Protein AF-A0A9X3J1U0-F1 (afdb_monomer_lite)

Foldseek 3Di:
DVVVVPVPPPDDLCVCVVVVVVQKHKDKDFPLVVCVVVVNHPDDDDDSPDPPDDGDIDMDIGHD

pLDDT: mean 85.68, std 10.09, range [59.62, 97.5]

Secondary structure (DSSP, 8-state):
-GGGT-------S-HHHHHHTTT-EEEEE-HHHHHHHTT---SPPPPTT-TT-----EEEEE--

Organism: NCBI:txid889268

Radius of gyration: 14.04 Å; chains: 1; bounding box: 34×30×34 Å

Structure (mmCIF, N/CA/C/O backbone):
data_AF-A0A9X3J1U0-F1
#
_entry.id   AF-A0A9X3J1U0-F1
#
loop_
_atom_site.group_PDB
_atom_site.id
_atom_site.type_symbol
_atom_site.label_atom_id
_atom_site.label_alt_id
_atom_site.label_comp_id
_atom_site.label_asym_id
_atom_site.label_entity_id
_atom_site.label_seq_id
_atom_site.pdbx_PDB_ins_code
_atom_site.Cartn_x
_atom_site.Cartn_y
_atom_site.Cartn_z
_atom_site.occupancy
_atom_site.B_iso_or_equiv
_atom_site.auth_seq_id
_atom_site.auth_comp_id
_atom_site.auth_asym_id
_atom_site.auth_atom_id
_atom_site.pdbx_PDB_model_num
ATOM 1 N N . MET A 1 1 ? -2.707 -16.820 -17.278 1.00 60.94 1 MET A N 1
ATOM 2 C CA . MET A 1 1 ? -2.541 -16.411 -15.861 1.00 60.94 1 MET A CA 1
ATOM 3 C C . MET A 1 1 ? -3.380 -17.250 -14.902 1.00 60.94 1 MET A C 1
ATOM 5 O O . MET A 1 1 ? -2.782 -17.973 -14.126 1.00 60.94 1 MET A O 1
ATOM 9 N N . ARG A 1 2 ? -4.721 -17.255 -14.971 1.00 59.62 2 ARG A N 1
ATOM 10 C CA . ARG A 1 2 ? -5.565 -18.114 -14.103 1.00 59.62 2 ARG A CA 1
ATOM 11 C C . ARG A 1 2 ? -5.255 -19.616 -14.237 1.00 59.62 2 ARG A C 1
ATOM 13 O O . ARG A 1 2 ? -5.196 -20.322 -13.241 1.00 59.62 2 ARG A O 1
ATOM 20 N N . GLU A 1 3 ? -4.985 -20.071 -15.459 1.00 74.69 3 GLU A N 1
ATOM 21 C CA . GLU A 1 3 ? -4.580 -21.454 -15.770 1.00 74.69 3 GLU A CA 1
ATOM 22 C C . GLU A 1 3 ? -3.154 -21.797 -15.316 1.00 74.69 3 GLU A C 1
ATOM 24 O O . GLU A 1 3 ? -2.834 -22.964 -15.139 1.00 74.69 3 GLU A O 1
ATOM 29 N N . LEU A 1 4 ? -2.315 -20.791 -15.038 1.00 78.56 4 LEU A N 1
ATOM 30 C CA . LEU A 1 4 ? -0.985 -20.981 -14.441 1.00 78.56 4 LEU A CA 1
ATOM 31 C C . LEU A 1 4 ? -1.071 -21.172 -12.912 1.00 78.56 4 LEU A C 1
ATOM 33 O O . LEU A 1 4 ? -0.092 -20.950 -12.208 1.00 78.56 4 LEU A O 1
ATOM 37 N N . GLY A 1 5 ? -2.258 -21.495 -12.379 1.00 75.38 5 GLY A N 1
ATOM 38 C CA . GLY A 1 5 ? -2.514 -21.607 -10.938 1.00 75.38 5 GLY A CA 1
ATOM 39 C C . GLY A 1 5 ? -2.420 -20.277 -10.192 1.00 75.38 5 GLY A C 1
ATOM 40 O O . GLY A 1 5 ? -2.295 -20.251 -8.975 1.00 75.38 5 GLY A O 1
ATOM 41 N N . ALA A 1 6 ? -2.451 -19.169 -10.924 1.00 68.44 6 ALA A N 1
ATOM 42 C CA . ALA A 1 6 ? -2.135 -17.846 -10.432 1.00 68.44 6 ALA A CA 1
ATOM 43 C C . ALA A 1 6 ? -3.474 -17.128 -10.124 1.00 68.44 6 ALA A C 1
ATOM 45 O O . ALA A 1 6 ? -4.130 -16.645 -11.055 1.00 68.44 6 ALA A O 1
ATOM 46 N N . PRO A 1 7 ? -3.932 -17.057 -8.853 1.00 64.81 7 PRO A N 1
ATOM 47 C CA . PRO A 1 7 ? -5.304 -16.684 -8.497 1.00 64.81 7 PRO A CA 1
ATOM 48 C C . PRO A 1 7 ? -5.534 -15.167 -8.458 1.00 64.81 7 PRO A C 1
ATOM 50 O O . PRO A 1 7 ? -6.485 -14.741 -7.813 1.00 64.81 7 PRO A O 1
ATOM 53 N N . TRP A 1 8 ? -4.669 -14.370 -9.104 1.00 62.47 8 TRP A N 1
ATOM 54 C CA . TRP A 1 8 ? -4.526 -12.906 -9.014 1.00 62.47 8 TRP A CA 1
ATOM 55 C C . TRP A 1 8 ? -5.786 -12.142 -9.438 1.00 62.47 8 TRP A C 1
ATOM 57 O O . TRP A 1 8 ? -5.816 -11.425 -10.437 1.00 62.47 8 TRP A O 1
ATOM 67 N N . ARG A 1 9 ? -6.857 -12.289 -8.666 1.00 66.00 9 ARG A N 1
ATOM 68 C CA . ARG A 1 9 ? -7.992 -11.395 -8.689 1.00 66.00 9 ARG A CA 1
ATOM 69 C C . ARG A 1 9 ? -7.533 -10.163 -7.938 1.00 66.00 9 ARG A C 1
ATOM 71 O O . ARG A 1 9 ? -7.386 -10.188 -6.719 1.00 66.00 9 ARG A O 1
ATOM 78 N N . PHE A 1 10 ? -7.223 -9.124 -8.700 1.00 67.94 10 PHE A N 1
ATOM 79 C CA . PHE A 1 10 ? -6.926 -7.822 -8.136 1.00 67.94 10 PHE A CA 1
ATOM 80 C C . PHE A 1 10 ? -8.099 -7.394 -7.244 1.00 67.94 10 PHE A C 1
ATOM 82 O O . PHE A 1 10 ? -9.255 -7.500 -7.660 1.00 67.94 10 PHE A O 1
ATOM 89 N N . ALA A 1 11 ? -7.804 -7.011 -6.001 1.00 74.19 11 ALA A N 1
ATOM 90 C CA . ALA A 1 11 ? -8.830 -6.751 -4.998 1.00 74.19 11 ALA A CA 1
ATOM 91 C C . ALA A 1 11 ? -9.334 -5.304 -5.065 1.00 74.19 11 ALA A C 1
ATOM 93 O O . ALA A 1 11 ? -10.533 -5.082 -5.207 1.00 74.19 11 ALA A O 1
ATOM 94 N N . THR A 1 12 ? -8.435 -4.323 -4.948 1.00 87.00 12 THR A N 1
ATOM 95 C CA . THR A 1 12 ? -8.789 -2.901 -4.853 1.00 87.00 12 THR A CA 1
ATOM 96 C C . THR A 1 12 ? -7.554 -2.013 -5.033 1.00 87.00 12 THR A C 1
ATOM 98 O O . THR A 1 12 ? -6.459 -2.403 -4.631 1.00 87.00 12 THR A O 1
ATOM 101 N N . ASP A 1 13 ? -7.752 -0.811 -5.578 1.00 87.44 13 ASP A N 1
ATOM 102 C CA . ASP A 1 13 ? -6.776 0.294 -5.551 1.00 87.44 13 ASP A CA 1
ATOM 103 C C . ASP A 1 13 ? -6.857 1.122 -4.252 1.00 87.44 13 ASP A C 1
ATOM 105 O O . ASP A 1 13 ? -6.010 1.966 -3.982 1.00 87.44 13 ASP A O 1
ATOM 109 N N . GLU A 1 14 ? -7.874 0.869 -3.425 1.00 90.12 14 GLU A N 1
ATOM 110 C CA . GLU A 1 14 ? -8.192 1.632 -2.213 1.00 90.12 14 GLU A CA 1
ATOM 111 C C . GLU A 1 14 ? -8.238 0.708 -0.977 1.00 90.12 14 GLU A C 1
ATOM 113 O O . GLU A 1 14 ? -9.308 0.514 -0.384 1.00 90.12 14 GLU A O 1
ATOM 118 N N . PRO A 1 15 ? -7.119 0.060 -0.591 1.00 92.12 15 PRO A N 1
ATOM 119 C CA . PRO A 1 15 ? -7.109 -0.920 0.497 1.00 92.12 15 PRO A CA 1
ATOM 120 C C . PRO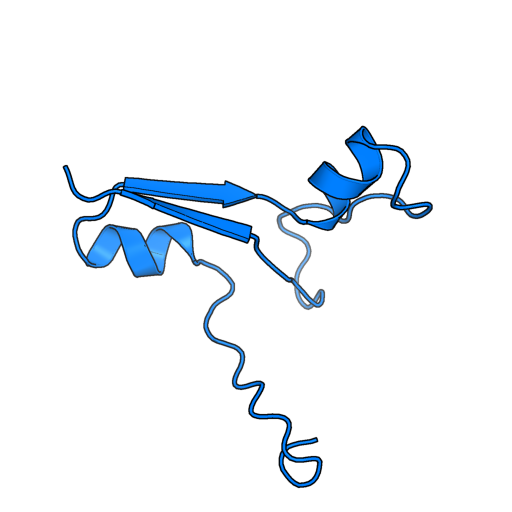 A 1 15 ? -7.474 -0.309 1.854 1.00 92.12 15 PRO A C 1
ATOM 122 O O . PRO A 1 15 ? -8.251 -0.912 2.591 1.00 92.12 15 PRO A O 1
ATOM 125 N N . ALA A 1 16 ? -7.001 0.907 2.158 1.00 93.56 16 ALA A N 1
ATOM 126 C CA . ALA A 1 16 ? -7.344 1.603 3.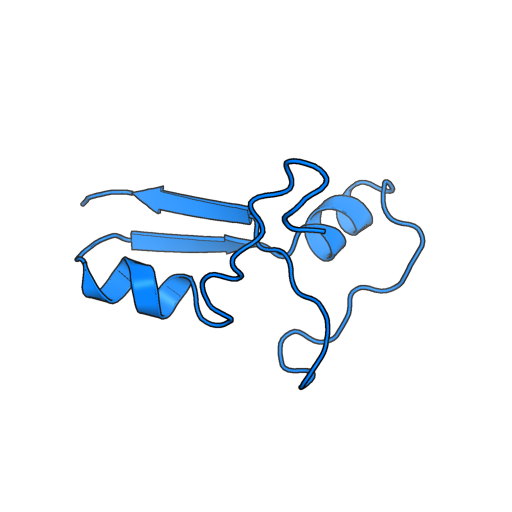401 1.00 93.56 16 ALA A CA 1
ATOM 127 C C . ALA A 1 16 ? -8.856 1.836 3.524 1.00 93.56 16 ALA A C 1
ATOM 129 O O . ALA A 1 16 ? -9.449 1.555 4.564 1.00 93.56 16 ALA A O 1
ATOM 130 N N . ARG A 1 17 ? -9.504 2.286 2.440 1.00 94.25 17 ARG A N 1
ATOM 131 C CA . ARG A 1 17 ? -10.955 2.503 2.415 1.00 94.25 17 ARG A CA 1
ATOM 132 C C . ARG A 1 17 ? -11.721 1.194 2.575 1.00 94.25 17 ARG A C 1
ATOM 134 O O . ARG A 1 17 ? -12.663 1.146 3.359 1.00 94.25 17 ARG A O 1
ATOM 141 N N . LEU A 1 18 ? -11.325 0.151 1.841 1.00 93.31 18 LEU A N 1
ATOM 142 C CA . LEU A 1 18 ? -11.970 -1.162 1.907 1.00 93.31 18 LEU A CA 1
ATOM 143 C C . LEU A 1 18 ? -11.920 -1.735 3.328 1.00 93.31 18 LEU A C 1
ATOM 145 O O . LEU A 1 18 ? -12.928 -2.207 3.837 1.00 93.31 18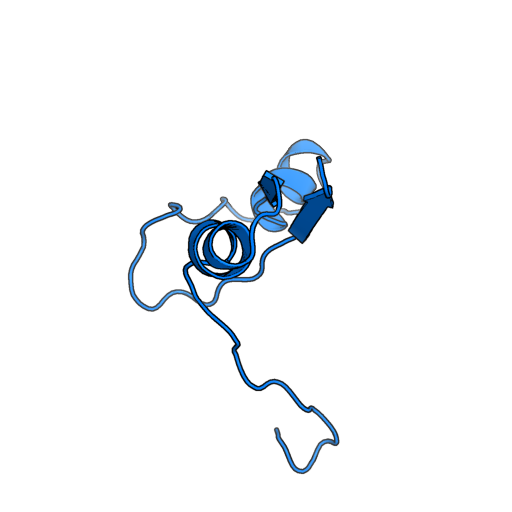 LEU A O 1
ATOM 149 N N . ILE A 1 19 ? -10.758 -1.683 3.975 1.00 94.62 19 ILE A N 1
ATOM 150 C CA . ILE A 1 19 ? -10.550 -2.294 5.291 1.00 94.62 19 ILE A CA 1
ATOM 151 C C . ILE A 1 19 ? -11.174 -1.437 6.399 1.00 94.62 19 ILE A C 1
ATOM 153 O O . ILE A 1 19 ? -11.870 -1.968 7.266 1.00 94.62 19 ILE A O 1
ATOM 157 N N . GLY A 1 20 ? -11.029 -0.111 6.325 1.00 94.94 20 GLY A N 1
ATOM 158 C CA . GLY A 1 20 ? -11.627 0.825 7.280 1.00 94.94 20 GLY A CA 1
ATOM 159 C C . GLY A 1 20 ? -13.157 0.748 7.332 1.00 94.94 20 GLY A C 1
ATOM 160 O O . GLY A 1 20 ? -13.742 0.864 8.407 1.00 94.94 20 GLY A O 1
ATOM 161 N N . GLN A 1 21 ? -13.824 0.441 6.211 1.00 95.88 21 GLN A N 1
ATOM 162 C CA . GLN A 1 21 ? -15.275 0.179 6.179 1.00 95.88 21 GLN A CA 1
ATOM 163 C C . GLN A 1 21 ? -15.709 -0.997 7.066 1.00 95.88 21 GLN A C 1
ATOM 165 O O . GLN A 1 21 ? -16.881 -1.096 7.425 1.00 95.88 21 GLN A O 1
ATOM 170 N N . HIS A 1 22 ? -14.775 -1.867 7.446 1.00 95.12 22 HIS A N 1
ATOM 171 C CA . HIS A 1 22 ? -15.011 -2.994 8.339 1.00 95.12 22 HIS A CA 1
ATOM 172 C C . HIS A 1 22 ? -14.537 -2.741 9.782 1.00 95.12 22 HIS A C 1
ATOM 174 O O . HIS A 1 22 ? -14.519 -3.679 10.579 1.00 95.12 22 HIS A O 1
ATOM 180 N N . GLY A 1 23 ? -14.188 -1.497 10.137 1.00 96.62 23 GLY A N 1
ATOM 181 C CA . GLY A 1 23 ? -13.877 -1.090 11.514 1.00 96.62 2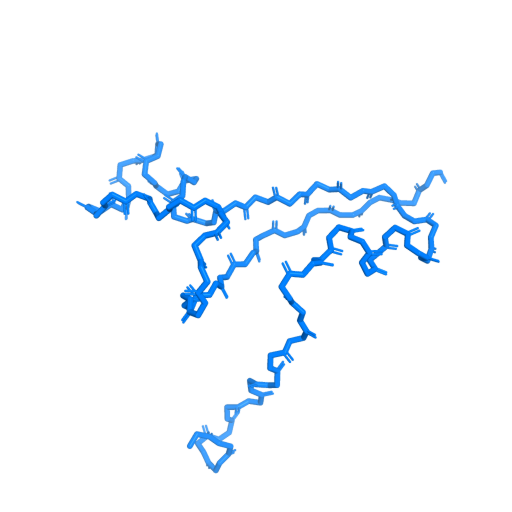3 GLY A CA 1
ATOM 182 C C . GLY A 1 23 ? -12.461 -1.426 11.986 1.00 96.62 23 GLY A C 1
ATOM 183 O O . GLY A 1 23 ? -12.262 -1.659 13.175 1.00 96.62 23 GLY A O 1
ATOM 184 N N . TRP A 1 24 ? -11.502 -1.492 11.064 1.00 97.50 24 TRP A N 1
ATOM 185 C CA . TRP A 1 24 ? -10.088 -1.726 11.360 1.00 97.50 24 TRP A CA 1
ATOM 186 C C . TRP A 1 24 ? -9.271 -0.461 11.108 1.00 97.50 24 TRP A C 1
ATOM 188 O O . TRP A 1 24 ? -9.473 0.222 10.099 1.00 97.50 24 TRP A O 1
ATOM 198 N N . ASP A 1 25 ? -8.290 -0.211 11.967 1.00 96.50 25 ASP A N 1
ATOM 199 C CA . ASP A 1 25 ? -7.250 0.776 11.701 1.00 96.50 25 ASP A CA 1
ATOM 200 C C . ASP A 1 25 ? -6.272 0.192 10.683 1.00 96.50 25 ASP A C 1
ATOM 202 O O . ASP A 1 25 ? -5.877 -0.970 10.789 1.00 96.50 25 ASP A O 1
ATOM 206 N N . THR A 1 26 ? -5.913 0.971 9.659 1.00 95.81 26 THR A N 1
ATOM 207 C CA . THR A 1 26 ? -5.154 0.460 8.506 1.00 95.81 26 THR A CA 1
ATOM 208 C C . THR A 1 26 ? -3.991 1.370 8.140 1.00 95.81 26 THR A C 1
ATOM 210 O O . THR A 1 26 ? -4.169 2.572 7.949 1.00 95.81 26 THR A O 1
ATOM 213 N N . VAL A 1 27 ? -2.815 0.772 7.948 1.00 95.12 27 VAL A N 1
ATOM 214 C CA . VAL A 1 27 ? -1.630 1.412 7.372 1.00 95.12 27 VAL A CA 1
ATOM 215 C C . VAL A 1 27 ? -1.316 0.738 6.040 1.00 95.12 27 VAL A C 1
ATOM 217 O O . VAL A 1 27 ? -1.218 -0.486 5.950 1.00 95.12 27 VAL A O 1
ATOM 220 N N . VAL A 1 28 ? -1.158 1.542 4.989 1.00 93.00 28 VAL A N 1
ATOM 221 C CA . VAL A 1 28 ? -0.850 1.066 3.637 1.00 93.00 28 VAL A CA 1
ATOM 222 C C . VAL A 1 28 ? 0.515 1.595 3.231 1.00 93.00 28 VAL A C 1
ATOM 224 O O . VAL A 1 28 ? 0.759 2.799 3.264 1.00 93.00 28 VAL A O 1
ATOM 227 N N . LEU A 1 29 ? 1.398 0.684 2.835 1.00 92.06 29 LEU A N 1
ATOM 228 C CA . LEU A 1 29 ? 2.751 0.983 2.391 1.00 92.06 29 LEU A CA 1
ATOM 229 C C . LEU A 1 29 ? 2.931 0.571 0.931 1.00 92.06 29 LEU A C 1
ATOM 231 O O . LEU A 1 29 ? 2.518 -0.516 0.514 1.00 92.06 29 LEU A O 1
ATOM 235 N N . ASP A 1 30 ? 3.614 1.426 0.173 1.00 89.56 30 ASP A N 1
ATOM 236 C CA . ASP A 1 30 ? 4.099 1.091 -1.160 1.00 89.56 30 ASP A CA 1
ATOM 237 C C . ASP A 1 30 ? 5.372 0.220 -1.033 1.00 89.56 30 ASP A C 1
ATOM 239 O O . ASP A 1 30 ? 6.377 0.666 -0.456 1.00 89.56 30 ASP A O 1
ATOM 243 N N . PRO A 1 31 ? 5.366 -1.022 -1.556 1.00 89.56 31 PRO A N 1
ATOM 244 C CA . PRO A 1 31 ? 6.513 -1.919 -1.479 1.00 89.56 31 PRO A CA 1
ATOM 245 C C . PRO A 1 31 ? 7.740 -1.375 -2.219 1.00 89.56 31 PRO A C 1
ATOM 247 O O . PRO A 1 31 ? 8.861 -1.617 -1.774 1.00 89.56 31 PRO A O 1
ATOM 250 N N . ALA A 1 32 ? 7.558 -0.632 -3.314 1.00 89.06 32 ALA A N 1
ATOM 251 C CA . ALA A 1 32 ? 8.651 -0.018 -4.056 1.00 89.06 32 ALA A CA 1
ATOM 252 C C . ALA A 1 32 ? 9.289 1.119 -3.251 1.00 89.06 32 ALA A C 1
ATOM 254 O O . ALA A 1 32 ? 10.515 1.196 -3.189 1.00 89.06 32 ALA A O 1
ATOM 255 N N . VAL A 1 33 ? 8.490 1.948 -2.567 1.00 90.44 33 VAL A N 1
ATOM 256 C CA . VAL A 1 33 ? 9.009 2.993 -1.662 1.00 90.44 33 VAL A CA 1
ATOM 257 C C . VAL A 1 33 ? 9.805 2.365 -0.519 1.00 90.44 33 VAL A C 1
ATOM 259 O O . VAL A 1 33 ? 10.945 2.763 -0.265 1.00 90.44 33 VAL A O 1
ATOM 262 N N . LEU A 1 34 ? 9.245 1.345 0.138 1.00 91.12 34 LEU A N 1
ATOM 263 C CA . LEU A 1 34 ? 9.915 0.643 1.234 1.00 91.12 34 LEU A CA 1
ATOM 264 C C . LEU A 1 34 ? 11.224 -0.018 0.772 1.00 91.12 34 LEU A C 1
ATOM 266 O O . LEU A 1 34 ? 12.252 0.081 1.445 1.00 91.12 34 LEU A O 1
ATOM 270 N N . ALA A 1 35 ? 11.211 -0.679 -0.386 1.00 91.56 35 ALA A N 1
ATOM 271 C CA . ALA A 1 35 ? 12.389 -1.335 -0.940 1.00 91.56 35 ALA A CA 1
ATOM 272 C C . ALA A 1 35 ? 13.456 -0.327 -1.400 1.00 91.56 35 ALA A C 1
ATOM 274 O O . ALA A 1 35 ? 14.647 -0.567 -1.182 1.00 91.56 35 ALA A O 1
ATOM 275 N N . ALA A 1 36 ? 13.060 0.816 -1.968 1.00 91.62 36 ALA A N 1
ATOM 276 C CA . ALA A 1 36 ? 13.972 1.890 -2.360 1.00 91.62 36 ALA A CA 1
ATOM 277 C C . ALA A 1 36 ? 14.704 2.483 -1.145 1.00 91.62 36 ALA A C 1
ATOM 279 O O . ALA A 1 36 ? 15.930 2.591 -1.164 1.00 91.62 36 ALA A O 1
ATOM 280 N N . GLN A 1 37 ? 13.993 2.750 -0.042 1.00 92.31 37 GLN A N 1
ATOM 281 C CA . GLN A 1 37 ? 14.590 3.212 1.224 1.00 92.31 37 GLN A CA 1
ATOM 282 C C . GLN A 1 37 ? 15.622 2.230 1.807 1.00 92.31 37 GLN A C 1
ATOM 284 O O . GLN A 1 37 ? 16.466 2.617 2.613 1.00 92.31 37 GLN A O 1
ATOM 289 N N . ARG A 1 38 ? 15.571 0.953 1.409 1.00 93.56 38 ARG A N 1
ATOM 290 C CA . ARG A 1 38 ? 16.518 -0.096 1.821 1.00 93.56 38 ARG A CA 1
ATOM 291 C C . ARG A 1 38 ? 17.557 -0.439 0.750 1.00 93.56 38 ARG A C 1
ATOM 293 O O . ARG A 1 38 ? 18.274 -1.424 0.910 1.00 93.56 38 ARG A O 1
ATOM 300 N N . GLY A 1 39 ? 17.633 0.327 -0.341 1.00 94.75 39 GLY A N 1
ATOM 301 C CA . GLY A 1 39 ? 18.562 0.073 -1.447 1.00 94.75 39 GLY A CA 1
ATOM 302 C C . GLY A 1 39 ? 18.293 -1.245 -2.183 1.00 94.75 39 GLY A C 1
ATOM 303 O O . GLY A 1 39 ? 19.208 -1.845 -2.741 1.00 94.75 39 GLY A O 1
ATOM 304 N N . ARG A 1 40 ? 17.051 -1.743 -2.142 1.00 94.62 40 ARG A N 1
ATOM 305 C CA . ARG A 1 40 ? 16.622 -3.005 -2.773 1.00 94.62 40 ARG A CA 1
ATOM 306 C C . ARG A 1 40 ? 15.791 -2.806 -4.037 1.00 94.62 40 ARG A C 1
ATOM 308 O O . ARG A 1 40 ? 15.436 -3.789 -4.677 1.00 94.62 40 ARG A O 1
ATOM 315 N N . TRP A 1 41 ? 15.493 -1.563 -4.399 1.00 90.06 41 TRP A N 1
ATOM 316 C CA . TRP A 1 41 ? 14.733 -1.227 -5.596 1.00 90.06 41 TRP A CA 1
ATOM 317 C C . TRP A 1 41 ? 15.486 -0.171 -6.413 1.00 90.06 41 TRP A C 1
ATOM 319 O O . TRP A 1 41 ? 15.717 0.921 -5.896 1.00 90.06 41 TRP A O 1
ATOM 329 N N . PRO A 1 42 ? 15.915 -0.485 -7.649 1.00 89.56 42 PRO A N 1
ATOM 330 C CA . PRO A 1 42 ? 16.761 0.412 -8.436 1.00 89.56 42 PRO A CA 1
ATOM 331 C C . PRO A 1 42 ? 15.971 1.428 -9.276 1.00 89.56 42 PRO A C 1
ATOM 333 O O . PRO A 1 42 ? 16.572 2.300 -9.897 1.00 89.56 42 PRO A O 1
ATOM 336 N N . PHE A 1 43 ? 14.642 1.313 -9.331 1.00 87.06 43 PHE A N 1
ATOM 337 C CA . PHE A 1 43 ? 13.777 2.187 -10.127 1.00 87.06 43 PHE A CA 1
ATOM 338 C C . PHE A 1 43 ? 13.123 3.265 -9.250 1.00 87.06 43 PHE A C 1
ATOM 340 O O . PHE A 1 43 ? 12.948 3.049 -8.050 1.00 87.06 43 PHE A O 1
ATOM 347 N N . PRO A 1 44 ? 12.733 4.423 -9.812 1.00 82.56 44 PRO A N 1
ATOM 348 C CA . PRO A 1 44 ? 11.957 5.405 -9.063 1.00 82.56 44 PRO A CA 1
ATOM 349 C C . PRO A 1 44 ? 10.620 4.806 -8.610 1.00 82.56 44 PRO A C 1
ATOM 351 O O . PRO A 1 44 ? 9.996 4.028 -9.336 1.00 82.56 44 PRO A O 1
ATOM 354 N N . ALA A 1 45 ? 10.174 5.184 -7.411 1.00 81.31 45 ALA A N 1
ATOM 355 C CA . ALA A 1 45 ? 8.810 4.906 -6.983 1.00 81.31 45 ALA A CA 1
ATOM 356 C C . ALA A 1 45 ? 7.830 5.669 -7.885 1.00 81.31 45 ALA A C 1
ATOM 358 O O . ALA A 1 45 ? 8.081 6.821 -8.257 1.00 81.31 45 ALA A O 1
ATOM 359 N N . LEU A 1 46 ? 6.729 5.019 -8.256 1.00 81.56 46 LEU A N 1
ATOM 360 C CA . LEU A 1 46 ? 5.682 5.664 -9.038 1.00 81.56 46 LEU A CA 1
ATOM 361 C C . LEU A 1 46 ? 4.898 6.646 -8.152 1.00 81.56 46 LEU A C 1
ATOM 363 O O . LEU A 1 46 ? 4.775 6.416 -6.948 1.00 81.56 46 LEU A O 1
ATOM 367 N N . PRO A 1 47 ? 4.340 7.728 -8.721 1.00 81.31 47 PRO A N 1
ATOM 368 C CA . PRO A 1 47 ? 3.427 8.591 -7.984 1.00 81.31 47 PRO A C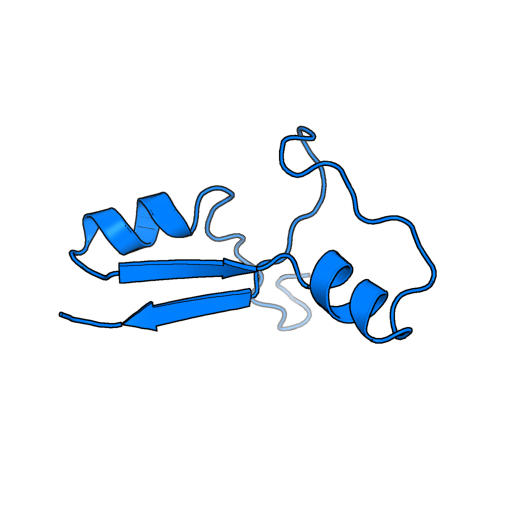A 1
ATOM 369 C C . PRO A 1 47 ? 2.225 7.787 -7.448 1.00 81.31 47 PRO A C 1
ATOM 371 O O . PRO A 1 47 ? 1.643 7.016 -8.221 1.00 81.31 47 PRO A O 1
ATOM 374 N N . PRO A 1 48 ? 1.806 7.990 -6.182 1.00 73.81 48 PRO A N 1
ATOM 375 C CA . PRO A 1 48 ? 0.731 7.214 -5.559 1.00 73.81 48 PRO A CA 1
ATOM 376 C C . PRO A 1 48 ? -0.583 7.221 -6.345 1.00 73.81 48 PRO A C 1
ATOM 378 O O . PRO A 1 48 ? -1.238 6.186 -6.426 1.00 73.81 48 PRO A O 1
ATOM 381 N N . ASP A 1 49 ? -0.907 8.338 -7.006 1.00 78.88 49 ASP A N 1
ATOM 382 C CA . ASP A 1 49 ? -2.202 8.563 -7.665 1.00 78.88 49 ASP A CA 1
ATOM 383 C C . ASP A 1 49 ? -2.161 8.372 -9.192 1.00 78.88 49 ASP A C 1
ATOM 385 O O . ASP A 1 49 ? -3.097 8.737 -9.904 1.00 78.88 49 ASP A O 1
ATOM 389 N N . ALA A 1 50 ? -1.082 7.796 -9.739 1.00 82.06 50 ALA A N 1
ATOM 390 C CA . ALA A 1 50 ? -0.967 7.583 -11.182 1.00 82.06 50 ALA A CA 1
ATOM 391 C C . ALA A 1 50 ? -2.053 6.600 -11.687 1.00 82.06 50 ALA A C 1
ATOM 393 O O . ALA A 1 50 ? -2.118 5.467 -11.199 1.00 82.06 50 ALA A O 1
ATOM 394 N N . PRO A 1 51 ? -2.922 6.980 -12.641 1.00 80.69 51 PRO A N 1
ATOM 395 C CA . PRO A 1 51 ? -3.998 6.111 -13.112 1.00 80.69 51 PRO A CA 1
ATOM 396 C C . PRO A 1 51 ? -3.469 4.960 -13.980 1.00 80.69 51 PRO A C 1
ATOM 398 O O . PRO A 1 51 ? -2.542 5.137 -14.768 1.00 80.69 51 PRO A O 1
ATOM 401 N N . GLY A 1 52 ? -4.081 3.777 -13.854 1.00 77.44 52 GLY A N 1
ATOM 402 C CA . GLY A 1 52 ? -3.788 2.607 -14.696 1.00 77.44 52 GLY A CA 1
ATOM 403 C C . GLY A 1 52 ? -2.442 1.922 -14.437 1.00 77.44 52 GLY A C 1
ATOM 404 O O . GLY A 1 52 ? -2.081 1.002 -15.170 1.00 77.44 52 GLY A O 1
ATOM 405 N N . MET A 1 53 ? -1.699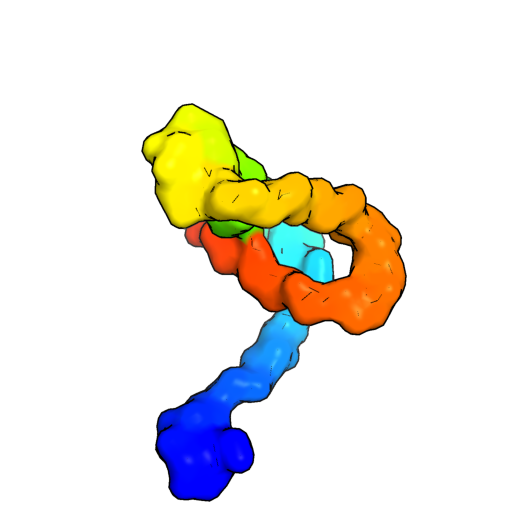 2.347 -13.412 1.00 78.94 53 MET A N 1
ATOM 406 C CA . MET A 1 53 ? -0.428 1.726 -13.051 1.00 78.94 53 MET A CA 1
ATOM 407 C C . MET A 1 53 ? -0.654 0.428 -12.267 1.00 78.94 53 MET A C 1
ATOM 409 O O . MET A 1 53 ? -1.532 0.386 -11.405 1.00 78.94 53 MET A O 1
ATOM 413 N N . PRO A 1 54 ? 0.136 -0.632 -12.518 1.00 76.75 54 PRO A N 1
ATOM 414 C CA . PRO A 1 54 ? 0.088 -1.827 -11.690 1.00 76.75 54 PRO A CA 1
ATOM 415 C C . PRO A 1 54 ? 0.535 -1.472 -10.270 1.00 76.75 54 PRO A C 1
ATOM 417 O O . PRO A 1 54 ? 1.656 -1.001 -10.070 1.00 76.75 54 PRO A O 1
ATOM 420 N N . ARG A 1 55 ? -0.337 -1.706 -9.285 1.00 79.38 55 ARG A N 1
ATOM 421 C CA . ARG A 1 55 ? -0.047 -1.443 -7.873 1.00 79.38 55 ARG A CA 1
ATOM 422 C C . ARG A 1 55 ? -0.000 -2.725 -7.057 1.00 79.38 55 ARG A C 1
ATOM 424 O O . ARG A 1 55 ? -0.794 -3.645 -7.249 1.00 79.38 55 ARG A O 1
ATOM 431 N N . GLY A 1 56 ? 0.953 -2.760 -6.137 1.00 83.56 56 GLY A N 1
ATOM 432 C CA . GLY A 1 56 ? 1.000 -3.701 -5.029 1.00 83.56 56 GLY A CA 1
ATOM 433 C C . GLY A 1 56 ? 1.025 -2.908 -3.731 1.00 83.56 56 GLY A C 1
ATOM 434 O O . GLY A 1 56 ? 1.584 -1.817 -3.693 1.00 83.56 56 GLY A O 1
ATOM 435 N N . TYR A 1 57 ? 0.430 -3.455 -2.678 1.00 89.25 57 TYR A N 1
ATOM 436 C CA . TYR A 1 57 ? 0.361 -2.807 -1.373 1.00 89.25 57 TYR A CA 1
ATOM 437 C C . TYR A 1 57 ? 0.831 -3.782 -0.297 1.00 89.25 57 TYR A C 1
ATOM 439 O O . TYR A 1 57 ? 0.461 -4.957 -0.323 1.00 89.25 57 TYR A O 1
ATOM 447 N N . ILE A 1 58 ? 1.616 -3.292 0.659 1.00 92.19 58 ILE A N 1
ATOM 448 C CA . ILE A 1 58 ? 1.814 -3.959 1.947 1.00 92.19 58 ILE A CA 1
ATOM 449 C C . ILE A 1 58 ? 0.836 -3.305 2.914 1.00 92.19 58 ILE A C 1
ATOM 451 O O . ILE A 1 58 ? 0.836 -2.084 3.063 1.00 92.19 58 ILE A O 1
ATOM 455 N N . VAL A 1 59 ? -0.021 -4.110 3.533 1.00 94.12 59 VAL A N 1
ATOM 456 C CA . VAL A 1 59 ? -1.091 -3.618 4.400 1.00 94.12 59 VAL A CA 1
ATOM 457 C C . VAL A 1 59 ? -0.901 -4.181 5.798 1.00 94.12 59 VAL A C 1
ATOM 459 O O . VAL A 1 59 ? -0.832 -5.397 5.971 1.00 94.12 59 VAL A O 1
ATOM 462 N N . GLU A 1 60 ? -0.853 -3.293 6.783 1.00 96.12 60 GLU A N 1
ATOM 463 C CA . GLU A 1 60 ? -0.981 -3.628 8.197 1.00 96.12 60 GLU A CA 1
ATOM 464 C C . GLU A 1 60 ? -2.366 -3.177 8.668 1.00 96.12 60 GLU A C 1
ATOM 466 O O . GLU A 1 60 ? -2.792 -2.060 8.365 1.00 96.12 60 GLU A O 1
ATOM 471 N N . ALA A 1 61 ? -3.085 -4.050 9.373 1.00 96.44 61 ALA A N 1
ATOM 472 C CA . ALA A 1 61 ? -4.401 -3.738 9.915 1.00 96.44 61 ALA A CA 1
ATOM 473 C C . ALA A 1 61 ? -4.520 -4.229 11.360 1.00 96.44 61 ALA A C 1
ATOM 475 O O . ALA A 1 61 ? -4.179 -5.375 11.664 1.00 96.44 61 ALA A O 1
ATOM 476 N N . GLY A 1 62 ? -5.028 -3.362 12.233 1.00 96.69 62 GLY A N 1
ATOM 477 C CA . GLY A 1 62 ? -5.268 -3.630 13.647 1.00 96.69 62 GLY A CA 1
ATOM 478 C C . GLY A 1 62 ? -6.741 -3.448 13.991 1.00 96.69 62 GLY A C 1
ATOM 479 O O . GLY A 1 62 ? -7.411 -2.568 13.449 1.00 96.69 62 GLY A O 1
ATOM 480 N N . LYS A 1 63 ? -7.264 -4.307 14.869 1.00 90.44 63 LYS A N 1
ATOM 481 C CA . LYS A 1 63 ? -8.583 -4.089 15.461 1.00 90.44 63 LYS A CA 1
ATOM 482 C C . LYS A 1 63 ? -8.396 -3.244 16.729 1.00 90.44 63 LYS A C 1
ATOM 484 O O . LYS A 1 63 ? -7.487 -3.591 17.486 1.00 90.44 63 LYS A O 1
ATOM 489 N N . PRO A 1 64 ? -9.201 -2.188 16.938 1.00 77.19 64 PRO A N 1
ATOM 490 C CA . PRO A 1 64 ? -9.130 -1.366 18.144 1.00 77.19 64 PRO A CA 1
ATOM 491 C C . PRO A 1 64 ? -9.282 -2.169 19.440 1.00 77.19 64 PRO A C 1
ATOM 493 O O . PRO A 1 64 ? -10.018 -3.190 19.421 1.00 77.19 64 PRO A O 1
#

Sequence (64 aa):
MRELGAPWRFATDEPARLIGQHGWDTVVLDPAVLAAQRGRWPFPALPPDAPGMPRGYIVEAGKP